Protein AF-X1D9V4-F1 (afdb_monomer_lite)

Organism: NCBI:txid412755

pLDDT: mean 88.56, std 12.22, range [59.41, 98.12]

Foldseek 3Di:
DVVVVVVVVVVVVVPPDPPPDPDPQDPVNVVVVVVCVVQPQKDKDWDKDWDDDPVDIDIWIWIKMHGPPAWIKIATCDDPCQHGWMWIGGRQWTWIQGVVVRDIDTDHD

Radius of gyration: 27.97 Å; chains: 1; bounding box: 89×31×46 Å

Structure (mmCIF, N/CA/C/O backbone):
data_AF-X1D9V4-F1
#
_entry.id   AF-X1D9V4-F1
#
loop_
_atom_site.group_PDB
_atom_site.id
_atom_site.type_symbol
_atom_site.label_atom_id
_atom_site.label_alt_id
_atom_site.label_comp_id
_atom_site.label_asym_id
_atom_site.label_entity_id
_atom_site.label_seq_id
_atom_site.pdbx_PDB_ins_code
_atom_site.Cartn_x
_atom_site.Cartn_y
_atom_site.Cartn_z
_atom_site.occupancy
_atom_site.B_iso_or_equiv
_atom_site.auth_seq_id
_atom_site.auth_comp_id
_atom_site.auth_asym_id
_atom_site.auth_atom_id
_atom_site.pdbx_PDB_model_num
ATOM 1 N N . MET A 1 1 ? 69.438 -3.707 -28.138 1.00 59.84 1 MET A N 1
ATOM 2 C CA . MET A 1 1 ? 68.357 -2.782 -28.566 1.00 59.84 1 MET A CA 1
ATOM 3 C C . MET A 1 1 ? 67.075 -3.517 -28.961 1.00 59.84 1 MET A C 1
ATOM 5 O O . MET A 1 1 ? 66.032 -3.186 -28.419 1.00 59.84 1 MET A O 1
ATOM 9 N N . LYS A 1 2 ? 67.133 -4.558 -29.809 1.00 63.16 2 LYS A N 1
ATOM 10 C CA . LYS A 1 2 ? 65.961 -5.354 -30.239 1.00 63.16 2 LYS A CA 1
ATOM 11 C C . LYS A 1 2 ? 65.164 -5.992 -29.079 1.00 63.16 2 LYS A C 1
ATOM 13 O O . LYS A 1 2 ? 63.944 -5.931 -29.083 1.00 63.16 2 LYS A O 1
ATOM 18 N N . ASN A 1 3 ? 65.841 -6.496 -28.041 1.00 66.12 3 ASN A N 1
ATOM 19 C CA . ASN A 1 3 ? 65.186 -7.115 -26.874 1.00 66.12 3 ASN A CA 1
ATOM 20 C C . ASN A 1 3 ? 64.496 -6.096 -25.946 1.00 66.12 3 ASN A C 1
ATOM 22 O O . ASN A 1 3 ? 63.473 -6.415 -25.356 1.00 66.12 3 ASN A O 1
ATOM 26 N N . ILE A 1 4 ? 65.016 -4.864 -25.859 1.00 73.94 4 ILE A N 1
ATOM 27 C CA . ILE A 1 4 ? 64.367 -3.760 -25.126 1.00 73.94 4 ILE A CA 1
ATOM 28 C C . ILE A 1 4 ? 63.089 -3.338 -25.855 1.00 73.94 4 ILE A C 1
ATOM 30 O O . ILE A 1 4 ? 62.073 -3.117 -25.212 1.00 73.94 4 ILE A O 1
ATOM 34 N N . LEU A 1 5 ? 63.128 -3.315 -27.192 1.00 72.19 5 LEU A N 1
ATOM 35 C CA . LEU A 1 5 ? 61.982 -2.998 -28.048 1.00 72.19 5 LEU A CA 1
ATOM 36 C C . LEU A 1 5 ? 60.863 -4.052 -27.957 1.00 72.19 5 LEU A C 1
ATOM 38 O O . LEU A 1 5 ? 59.688 -3.712 -27.992 1.00 72.19 5 LEU A O 1
ATOM 42 N N . ILE A 1 6 ? 61.224 -5.331 -27.805 1.00 75.06 6 ILE A N 1
ATOM 43 C CA . ILE A 1 6 ? 60.261 -6.421 -27.574 1.00 75.06 6 ILE A CA 1
ATOM 44 C C . ILE A 1 6 ? 59.651 -6.315 -26.171 1.00 75.06 6 ILE A C 1
ATOM 46 O O . ILE A 1 6 ? 58.447 -6.500 -26.016 1.00 75.06 6 ILE A O 1
ATOM 50 N N . LEU A 1 7 ? 60.455 -5.975 -25.159 1.00 71.94 7 LEU A N 1
ATOM 51 C CA . LEU A 1 7 ? 59.975 -5.811 -23.787 1.00 71.94 7 LEU A CA 1
ATOM 52 C C . LEU A 1 7 ? 59.022 -4.610 -23.659 1.00 71.94 7 LEU A C 1
ATOM 54 O O . LEU A 1 7 ? 57.985 -4.722 -23.011 1.00 71.94 7 LEU A O 1
ATOM 58 N N .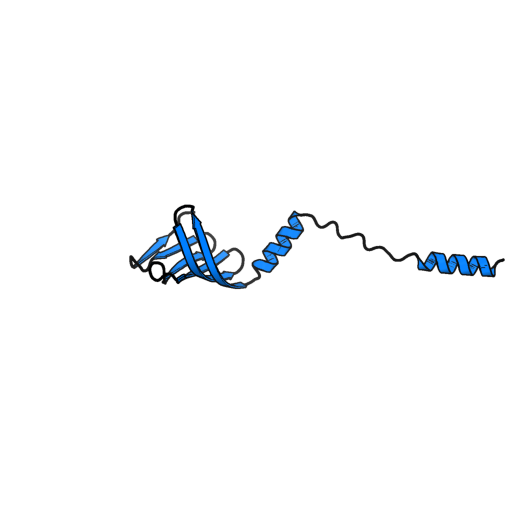 THR A 1 8 ? 59.314 -3.488 -24.324 1.00 70.50 8 THR A N 1
ATOM 59 C CA . THR A 1 8 ? 58.413 -2.324 -24.348 1.00 70.50 8 THR A CA 1
ATOM 60 C C . THR A 1 8 ? 57.123 -2.596 -25.123 1.00 70.50 8 THR A C 1
ATOM 62 O O . THR A 1 8 ? 56.065 -2.119 -24.707 1.00 70.50 8 THR A O 1
ATOM 65 N N . LEU A 1 9 ? 57.167 -3.406 -26.189 1.00 69.81 9 LEU A N 1
ATOM 66 C CA . LEU A 1 9 ? 55.975 -3.838 -26.933 1.00 69.81 9 LEU A CA 1
ATOM 67 C C . LEU A 1 9 ? 55.086 -4.789 -26.107 1.00 69.81 9 LEU A C 1
ATOM 69 O O . LEU A 1 9 ? 53.861 -4.682 -26.135 1.00 69.81 9 LEU A O 1
ATOM 73 N N . LEU A 1 10 ? 55.691 -5.683 -25.316 1.00 67.44 10 LEU A N 1
ATOM 74 C CA . LEU A 1 10 ? 54.951 -6.578 -24.419 1.00 67.44 10 LEU A CA 1
ATOM 75 C C . LEU A 1 10 ? 54.277 -5.811 -23.272 1.00 67.44 10 LEU A C 1
ATOM 77 O O . LEU A 1 10 ? 53.133 -6.095 -22.921 1.00 67.44 10 LEU A O 1
ATOM 81 N N . ILE A 1 11 ? 54.969 -4.814 -22.712 1.00 67.88 11 ILE A N 1
ATOM 82 C CA . ILE A 1 11 ? 54.433 -3.973 -21.633 1.00 67.88 11 ILE A CA 1
ATOM 83 C C . ILE A 1 11 ? 53.269 -3.115 -22.147 1.00 67.88 11 ILE A C 1
ATOM 85 O O . ILE A 1 11 ? 52.238 -3.041 -21.486 1.00 67.88 11 ILE A O 1
ATOM 89 N N . THR A 1 12 ? 53.374 -2.530 -23.345 1.00 64.06 12 THR A N 1
ATOM 90 C CA . THR A 1 12 ? 52.281 -1.738 -23.949 1.00 64.06 12 THR A CA 1
ATOM 91 C C . THR A 1 12 ? 51.064 -2.586 -24.329 1.00 64.06 12 THR A C 1
ATOM 93 O O . THR A 1 12 ? 49.935 -2.141 -24.124 1.00 64.06 12 THR A O 1
ATOM 96 N N . SER A 1 13 ? 51.253 -3.835 -24.771 1.00 64.00 13 SER A N 1
ATOM 97 C CA . SER A 1 13 ? 50.140 -4.771 -24.998 1.00 64.00 13 SER A CA 1
ATOM 98 C C . SER A 1 13 ? 49.393 -5.143 -23.708 1.00 64.00 13 SER A C 1
ATOM 100 O O . SER A 1 13 ? 48.202 -5.444 -23.763 1.00 64.00 13 SER A O 1
ATOM 102 N N . CYS A 1 14 ? 50.055 -5.096 -22.547 1.00 63.06 14 CYS A N 1
ATOM 103 C CA . CYS A 1 14 ? 49.453 -5.422 -21.250 1.00 63.06 14 CYS A CA 1
ATOM 104 C C . CYS A 1 14 ? 48.545 -4.297 -20.704 1.00 63.06 14 CYS A C 1
ATOM 106 O O . CYS A 1 14 ? 47.677 -4.547 -19.872 1.00 63.06 14 CYS A O 1
ATOM 108 N N . TYR A 1 15 ? 48.676 -3.066 -21.217 1.00 60.28 15 TYR A N 1
ATOM 109 C CA . TYR A 1 15 ? 47.807 -1.934 -20.857 1.00 60.28 15 TYR A CA 1
ATOM 110 C C . TYR A 1 15 ? 46.477 -1.890 -21.628 1.00 60.28 15 TYR A C 1
ATOM 112 O O . TYR A 1 15 ? 45.651 -1.015 -21.374 1.00 60.28 15 TYR A O 1
ATOM 120 N N . SER A 1 16 ? 46.222 -2.840 -22.533 1.00 59.41 16 SER A N 1
ATOM 121 C CA . SER A 1 16 ? 44.959 -2.932 -23.279 1.00 59.41 16 SER A CA 1
ATOM 122 C C . SER A 1 16 ? 43.893 -3.699 -22.490 1.00 59.41 16 SER A C 1
ATOM 124 O O . SER A 1 16 ? 43.337 -4.684 -22.971 1.00 59.41 16 SER A O 1
ATOM 126 N N . ILE A 1 17 ? 43.607 -3.272 -21.259 1.00 70.75 17 ILE A N 1
ATOM 127 C CA . ILE A 1 17 ? 42.397 -3.725 -20.568 1.00 70.75 17 ILE A CA 1
ATOM 128 C C . ILE A 1 17 ? 41.239 -2.980 -21.238 1.00 70.75 17 ILE A C 1
ATOM 130 O O . ILE A 1 17 ? 41.217 -1.750 -21.155 1.00 70.75 17 ILE A O 1
ATOM 134 N N . PRO A 1 18 ? 40.284 -3.655 -21.909 1.00 67.50 18 PRO A N 1
ATOM 135 C CA . PRO A 1 18 ? 39.066 -2.991 -22.342 1.00 67.50 18 PRO A CA 1
ATOM 136 C C . PRO A 1 18 ? 38.371 -2.433 -21.102 1.00 67.50 18 PRO A C 1
ATOM 138 O O . PRO A 1 18 ? 37.772 -3.168 -20.313 1.00 67.50 18 PRO A O 1
ATOM 141 N N . THR A 1 19 ? 38.479 -1.121 -20.913 1.00 65.38 19 THR A N 1
ATOM 142 C CA . THR A 1 19 ? 37.677 -0.398 -19.942 1.00 65.38 19 THR A CA 1
ATOM 143 C C . THR A 1 19 ? 36.231 -0.604 -20.368 1.00 65.38 19 THR A C 1
ATOM 145 O O . THR A 1 19 ? 35.785 -0.135 -21.415 1.00 65.38 19 THR A O 1
ATOM 148 N N . LYS A 1 20 ? 35.486 -1.393 -19.591 1.00 65.50 20 LYS A N 1
ATOM 149 C CA . LYS A 1 20 ? 34.030 -1.410 -19.688 1.00 65.50 20 LYS A CA 1
ATOM 150 C C . LYS A 1 20 ? 33.590 -0.008 -19.279 1.00 65.50 20 LYS A C 1
ATOM 152 O O . LYS A 1 20 ? 33.488 0.279 -18.090 1.00 65.50 20 LYS A O 1
ATOM 157 N N . ALA A 1 21 ? 33.433 0.886 -20.256 1.00 62.16 21 ALA A N 1
ATOM 158 C CA . ALA A 1 21 ? 32.747 2.148 -20.046 1.00 62.16 21 ALA A CA 1
ATOM 159 C C . ALA A 1 21 ? 31.421 1.824 -19.350 1.00 62.16 21 ALA A C 1
ATOM 161 O O . ALA A 1 21 ? 30.762 0.851 -19.733 1.00 62.16 21 ALA A O 1
ATOM 162 N N . GLN A 1 22 ? 31.090 2.573 -18.293 1.00 65.69 22 GLN A N 1
ATOM 163 C CA . GLN A 1 22 ? 29.818 2.439 -17.590 1.00 65.69 22 GLN A CA 1
ATOM 164 C C . GLN A 1 22 ? 28.708 2.318 -18.640 1.00 65.69 22 GLN A C 1
ATOM 166 O O . GLN A 1 22 ? 28.639 3.152 -19.544 1.00 65.69 22 GLN A O 1
ATOM 171 N N . GLU A 1 23 ? 27.877 1.273 -18.558 1.00 69.62 23 GLU A N 1
ATOM 172 C CA . GLU A 1 23 ? 26.645 1.245 -19.344 1.00 69.62 23 GLU A CA 1
ATOM 173 C C . GLU A 1 23 ? 25.945 2.588 -19.111 1.00 69.62 23 GLU A C 1
ATOM 175 O O . GLU A 1 23 ? 25.730 2.973 -17.958 1.00 69.62 23 GLU A O 1
ATOM 180 N N . ASN A 1 24 ? 25.664 3.325 -20.191 1.00 77.00 24 ASN A N 1
ATOM 181 C CA . ASN A 1 24 ? 24.922 4.582 -20.142 1.00 77.00 24 ASN A CA 1
ATOM 182 C C . ASN A 1 24 ? 23.469 4.266 -19.774 1.00 77.00 24 ASN A C 1
ATOM 184 O O . ASN A 1 24 ? 22.582 4.302 -20.621 1.00 77.00 24 ASN A O 1
ATOM 188 N N . ILE A 1 25 ? 23.247 3.891 -18.517 1.00 87.81 25 ILE A N 1
ATOM 189 C CA . ILE A 1 25 ? 21.923 3.661 -17.978 1.00 87.81 25 ILE A CA 1
ATOM 190 C C . ILE A 1 25 ? 21.263 5.020 -17.775 1.00 87.81 25 ILE A C 1
ATOM 192 O O . ILE A 1 25 ? 21.771 5.908 -17.086 1.00 87.81 25 ILE A O 1
ATOM 196 N N . THR A 1 26 ? 20.124 5.197 -18.416 1.00 93.31 26 THR A N 1
ATOM 197 C CA . THR A 1 26 ? 19.313 6.399 -18.277 1.00 93.31 26 THR A CA 1
ATOM 198 C C . THR A 1 26 ? 18.651 6.431 -16.900 1.00 93.31 26 THR A C 1
ATOM 200 O O . THR A 1 26 ? 18.385 5.397 -16.282 1.00 93.31 26 THR A O 1
ATOM 203 N N . ALA A 1 27 ? 18.310 7.626 -16.415 1.00 93.50 27 ALA A N 1
ATOM 204 C CA . ALA A 1 27 ? 17.545 7.763 -15.174 1.00 93.50 27 ALA A CA 1
ATOM 205 C C . ALA A 1 27 ? 16.216 6.980 -15.224 1.00 93.50 27 ALA A C 1
ATOM 207 O O . ALA A 1 27 ? 15.816 6.382 -14.227 1.00 93.50 27 ALA A O 1
ATOM 208 N N . ALA A 1 28 ? 15.567 6.926 -16.393 1.00 94.94 28 ALA A N 1
ATOM 209 C CA . ALA A 1 28 ? 14.336 6.166 -16.602 1.00 94.94 28 ALA A CA 1
ATOM 210 C C . ALA A 1 28 ? 14.540 4.660 -16.373 1.00 94.94 28 ALA A C 1
ATOM 212 O O . ALA A 1 28 ? 13.758 4.039 -15.656 1.00 94.94 28 ALA A O 1
ATOM 213 N N . GLU A 1 29 ? 15.620 4.084 -16.902 1.00 94.44 29 GLU A N 1
ATOM 214 C CA . GLU A 1 29 ? 15.943 2.666 -16.709 1.00 94.44 29 GLU A CA 1
ATOM 215 C C . GLU A 1 29 ? 16.293 2.341 -15.254 1.00 94.44 29 GLU A C 1
ATOM 217 O O . GLU A 1 29 ? 15.957 1.260 -14.769 1.00 94.44 29 GLU A O 1
ATOM 222 N N . ILE A 1 30 ? 16.938 3.263 -14.530 1.00 94.19 30 ILE A N 1
ATOM 223 C CA . ILE A 1 30 ? 17.198 3.090 -13.093 1.00 94.19 30 ILE A CA 1
ATOM 224 C C . ILE A 1 30 ? 15.873 2.992 -12.333 1.00 94.19 30 ILE A C 1
ATOM 226 O O . ILE A 1 30 ? 15.683 2.059 -11.549 1.00 94.19 30 ILE A O 1
ATOM 230 N N . ILE A 1 31 ? 14.952 3.929 -12.577 1.00 95.19 31 ILE A N 1
ATOM 231 C CA . ILE A 1 31 ? 13.639 3.948 -11.922 1.00 95.19 31 ILE A CA 1
ATOM 232 C C . ILE A 1 31 ? 12.833 2.706 -12.292 1.00 95.19 31 ILE A C 1
ATOM 234 O O .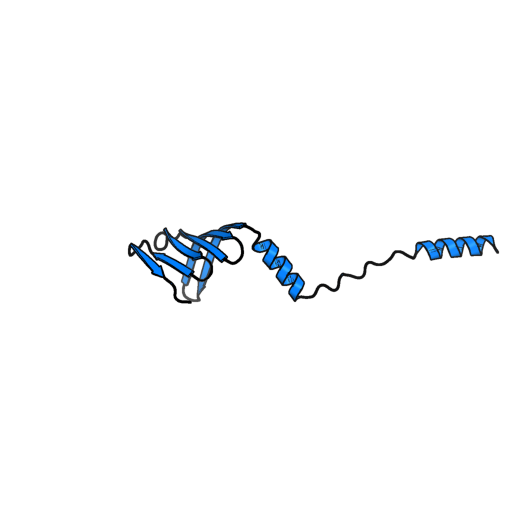 ILE A 1 31 ? 12.270 2.073 -11.402 1.00 95.19 31 ILE A O 1
ATOM 238 N N . GLN A 1 32 ? 12.837 2.306 -13.564 1.00 93.88 32 GLN A N 1
ATOM 239 C CA . GLN A 1 32 ? 12.156 1.096 -14.012 1.00 93.88 32 GLN A CA 1
ATOM 240 C C . GLN A 1 32 ? 12.691 -0.146 -13.287 1.00 93.88 32 GLN A C 1
ATOM 242 O O . GLN A 1 32 ? 11.915 -0.900 -12.703 1.00 93.88 32 GLN A O 1
ATOM 247 N N . LYS A 1 33 ? 14.015 -0.340 -13.247 1.00 93.06 33 LYS A N 1
ATOM 248 C CA . LYS A 1 33 ? 14.627 -1.487 -12.554 1.00 93.06 33 LYS A CA 1
ATOM 249 C C . LYS A 1 33 ? 14.337 -1.472 -11.050 1.00 93.06 33 LYS A C 1
ATOM 251 O O . LYS A 1 33 ? 14.172 -2.534 -10.448 1.00 93.06 33 LYS A O 1
ATOM 256 N N . ALA A 1 34 ? 14.304 -0.296 -10.424 1.00 93.12 34 ALA A N 1
ATOM 257 C CA . ALA A 1 34 ? 13.966 -0.160 -9.009 1.00 93.12 34 ALA A CA 1
ATOM 258 C C . ALA A 1 34 ? 12.494 -0.517 -8.742 1.00 93.12 34 ALA A C 1
ATOM 260 O O . ALA A 1 34 ? 12.210 -1.312 -7.846 1.00 93.12 34 ALA A O 1
ATOM 261 N N . ASP A 1 35 ? 11.576 0.010 -9.550 1.00 91.31 35 ASP A N 1
ATOM 262 C CA . ASP A 1 35 ? 10.139 -0.264 -9.472 1.00 91.31 35 ASP A CA 1
ATOM 263 C C . ASP A 1 35 ? 9.827 -1.753 -9.690 1.00 91.31 35 ASP A C 1
ATOM 265 O O . ASP A 1 35 ? 9.103 -2.363 -8.900 1.00 91.31 35 ASP A O 1
ATOM 269 N N . GLU A 1 36 ? 10.448 -2.382 -10.690 1.00 91.56 36 GLU A N 1
ATOM 270 C CA . GLU A 1 36 ? 10.318 -3.820 -10.953 1.00 91.56 36 GLU A CA 1
ATOM 271 C C . GLU A 1 36 ? 10.783 -4.673 -9.765 1.00 91.56 36 GLU A C 1
ATOM 273 O O . GLU A 1 36 ? 10.124 -5.657 -9.412 1.00 91.56 36 GLU A O 1
ATOM 278 N N . LYS A 1 37 ? 11.882 -4.285 -9.103 1.00 91.19 37 LYS A N 1
ATOM 279 C CA . LYS A 1 37 ? 12.391 -4.979 -7.909 1.00 91.19 37 LYS A CA 1
ATOM 280 C C . LYS A 1 37 ? 11.470 -4.825 -6.704 1.00 91.19 37 LYS A C 1
ATOM 282 O O . LYS A 1 37 ? 11.243 -5.807 -6.003 1.00 91.19 37 LYS A O 1
ATOM 287 N N . VAL A 1 38 ? 10.950 -3.622 -6.459 1.00 87.31 38 VAL A N 1
ATOM 288 C CA . VAL A 1 38 ? 10.024 -3.361 -5.344 1.00 87.31 38 VAL A CA 1
ATOM 289 C C . VAL A 1 38 ? 8.706 -4.101 -5.559 1.00 87.31 38 VAL A C 1
ATOM 291 O O . VAL A 1 38 ? 8.176 -4.717 -4.634 1.00 87.31 38 VAL A O 1
ATOM 294 N N . ARG A 1 39 ? 8.173 -4.070 -6.784 1.00 87.25 39 ARG A N 1
ATOM 295 C CA . ARG A 1 39 ? 6.902 -4.716 -7.113 1.00 87.25 39 ARG A CA 1
ATOM 296 C C . ARG A 1 39 ? 7.016 -6.239 -7.093 1.00 87.25 39 ARG A C 1
ATOM 298 O O . ARG A 1 39 ? 6.129 -6.899 -6.548 1.00 87.25 39 ARG A O 1
ATOM 305 N N . GLY A 1 40 ? 8.074 -6.787 -7.693 1.00 89.25 40 GLY A N 1
ATOM 306 C CA . GLY A 1 40 ? 8.205 -8.216 -7.966 1.00 89.25 40 GLY A CA 1
ATOM 307 C C . GLY A 1 40 ? 7.064 -8.767 -8.839 1.00 89.25 40 GLY A C 1
ATOM 308 O O . GLY A 1 40 ? 6.196 -8.039 -9.320 1.00 89.25 40 GLY A O 1
ATOM 309 N N . LYS A 1 41 ? 7.031 -10.092 -9.040 1.00 90.56 41 LYS A N 1
ATOM 310 C CA . LYS A 1 41 ? 5.872 -10.768 -9.669 1.00 90.56 41 LYS A CA 1
ATOM 311 C C . LYS A 1 41 ? 4.672 -10.799 -8.720 1.00 90.56 41 LYS A C 1
ATOM 313 O O . LYS A 1 41 ? 3.536 -10.557 -9.122 1.00 90.56 41 LYS A O 1
ATOM 318 N N . THR A 1 42 ? 4.957 -11.078 -7.454 1.00 93.94 42 THR A N 1
ATOM 319 C CA . THR A 1 42 ? 4.030 -11.029 -6.327 1.00 93.94 42 THR A CA 1
ATOM 320 C C . THR A 1 42 ? 4.762 -10.442 -5.133 1.00 93.94 42 THR A C 1
ATOM 322 O O . THR A 1 42 ? 5.937 -10.755 -4.937 1.00 93.94 42 THR A O 1
ATOM 325 N N . ASN A 1 43 ? 4.077 -9.660 -4.310 1.00 93.12 43 ASN A N 1
ATOM 326 C CA . ASN A 1 43 ? 4.632 -9.142 -3.068 1.00 93.12 43 ASN A CA 1
ATOM 327 C C . ASN A 1 43 ? 3.650 -9.314 -1.910 1.00 93.12 43 ASN A C 1
ATOM 329 O O . ASN A 1 43 ? 2.438 -9.445 -2.091 1.00 93.12 43 ASN A O 1
ATOM 333 N N . THR A 1 44 ? 4.205 -9.369 -0.706 1.00 95.69 44 THR A N 1
ATOM 334 C CA . THR A 1 44 ? 3.466 -9.282 0.550 1.00 95.69 44 THR A CA 1
ATOM 335 C C . THR A 1 44 ? 4.259 -8.387 1.481 1.00 95.69 44 THR A C 1
ATOM 337 O O . THR A 1 44 ? 5.464 -8.582 1.633 1.00 95.69 44 THR A O 1
ATOM 340 N N . SER A 1 45 ? 3.598 -7.423 2.105 1.00 94.75 45 SER A N 1
ATOM 341 C CA . SER A 1 45 ? 4.232 -6.503 3.043 1.00 94.75 45 SER A CA 1
ATOM 342 C C . SER A 1 45 ? 3.368 -6.301 4.280 1.00 94.75 45 SER A C 1
ATOM 344 O O . SER A 1 45 ? 2.143 -6.421 4.243 1.00 94.75 45 SER A O 1
ATOM 346 N N . VAL A 1 46 ? 4.028 -6.013 5.397 1.00 97.12 46 VAL A N 1
ATOM 347 C CA . VAL A 1 46 ? 3.403 -5.498 6.615 1.00 97.12 46 VAL A CA 1
ATOM 348 C C . VAL A 1 46 ? 4.045 -4.147 6.863 1.00 97.12 46 VAL A C 1
ATOM 350 O O . VAL A 1 46 ? 5.269 -4.053 6.906 1.00 97.12 46 VAL A O 1
ATOM 353 N N . MET A 1 47 ? 3.228 -3.104 6.936 1.00 95.56 47 MET A N 1
ATOM 354 C CA . MET A 1 47 ? 3.698 -1.724 6.960 1.00 95.56 47 MET A CA 1
ATOM 355 C C . MET A 1 47 ? 2.952 -0.932 8.022 1.00 95.56 47 MET A C 1
ATOM 357 O O . MET A 1 47 ? 1.766 -1.157 8.272 1.00 95.56 47 MET A O 1
ATOM 361 N N . GLU A 1 48 ? 3.653 0.027 8.608 1.00 97.12 48 GLU A N 1
ATOM 362 C CA . GLU A 1 48 ? 3.078 1.061 9.451 1.00 97.12 48 GLU A CA 1
ATOM 363 C C . GLU A 1 48 ? 3.176 2.394 8.710 1.00 97.12 48 GLU A C 1
ATOM 365 O O . GLU A 1 48 ? 4.243 2.782 8.238 1.00 97.12 48 GLU A O 1
ATOM 370 N N . MET A 1 49 ? 2.039 3.065 8.557 1.00 96.38 49 MET A N 1
ATOM 371 C CA . MET A 1 49 ? 1.939 4.375 7.936 1.00 96.38 49 MET A CA 1
ATOM 372 C C . MET A 1 49 ? 1.644 5.406 9.009 1.00 96.38 49 MET A C 1
ATOM 374 O O . MET A 1 49 ? 0.557 5.430 9.588 1.00 96.38 49 MET A O 1
ATOM 378 N N . GLU A 1 50 ? 2.596 6.301 9.216 1.00 97.06 50 GLU A N 1
ATOM 379 C CA . GLU A 1 50 ? 2.426 7.446 10.089 1.00 97.06 50 GLU A CA 1
ATOM 380 C C . GLU A 1 50 ? 1.986 8.669 9.279 1.00 97.06 50 GLU A C 1
ATOM 382 O O . GLU A 1 50 ? 2.614 9.042 8.289 1.00 97.06 50 GLU A O 1
ATOM 387 N N . ILE A 1 51 ? 0.894 9.305 9.698 1.00 95.50 51 ILE A N 1
ATOM 388 C CA . ILE A 1 51 ? 0.399 10.544 9.099 1.00 95.50 51 ILE A CA 1
ATOM 389 C C . ILE A 1 51 ? 0.549 11.650 10.134 1.00 95.50 51 ILE A C 1
ATOM 391 O O . ILE A 1 51 ? -0.134 11.650 11.163 1.00 95.50 51 ILE A O 1
ATOM 395 N N . ILE A 1 52 ? 1.438 12.590 9.825 1.00 97.12 52 ILE A N 1
ATOM 396 C CA . ILE A 1 52 ? 1.794 13.725 10.673 1.00 97.12 52 ILE A CA 1
ATOM 397 C C . ILE A 1 52 ? 1.174 14.986 10.071 1.00 97.12 52 ILE A C 1
ATOM 399 O O . ILE A 1 52 ? 1.456 15.348 8.928 1.00 97.12 52 ILE A O 1
ATOM 403 N N . ARG A 1 53 ? 0.317 15.661 10.835 1.00 96.69 53 ARG A N 1
ATOM 404 C CA . ARG A 1 53 ? -0.190 17.008 10.541 1.00 96.69 53 ARG A CA 1
ATOM 405 C C . ARG A 1 53 ? 0.194 17.954 11.682 1.00 96.69 53 ARG A C 1
ATOM 407 O O . ARG A 1 53 ? 0.469 17.472 12.777 1.00 96.69 53 ARG A O 1
ATOM 414 N N . PRO A 1 54 ? 0.163 19.286 11.481 1.00 98.12 54 PRO A N 1
ATOM 415 C CA . PRO A 1 54 ? 0.557 20.235 12.527 1.00 98.12 54 PRO A CA 1
ATOM 416 C C . PRO A 1 54 ? -0.180 20.055 13.862 1.00 98.12 54 PRO A C 1
ATOM 418 O O . PRO A 1 54 ? 0.385 20.324 14.913 1.00 98.12 54 PRO A O 1
ATOM 421 N N . THR A 1 55 ? -1.433 19.594 13.829 1.00 97.31 55 THR A N 1
ATOM 422 C CA . THR A 1 55 ? -2.296 19.475 15.013 1.00 97.31 55 THR A CA 1
ATOM 423 C C . THR A 1 55 ? -2.484 18.046 15.519 1.00 97.31 55 THR A C 1
ATOM 425 O O . THR A 1 55 ? -2.992 17.864 16.622 1.00 97.31 55 THR A O 1
ATOM 428 N N . TRP A 1 56 ? -2.122 17.020 14.741 1.00 96.62 56 TRP A N 1
ATOM 429 C CA . TRP A 1 56 ? -2.339 15.625 15.125 1.00 96.62 56 TRP A CA 1
ATOM 430 C C . TRP A 1 56 ? -1.390 14.662 14.416 1.00 96.62 56 TRP A C 1
ATOM 432 O O . TRP A 1 56 ? -0.932 14.901 13.299 1.00 96.62 56 TRP A O 1
ATOM 442 N N . LYS A 1 57 ? -1.171 13.510 15.050 1.00 96.25 57 LYS A N 1
ATOM 443 C CA . LYS A 1 57 ? -0.446 12.365 14.497 1.00 96.25 57 LYS A CA 1
ATOM 444 C C . LYS A 1 57 ? -1.325 11.125 14.614 1.00 96.25 57 LYS A C 1
ATOM 446 O O . LYS A 1 57 ? -1.932 10.896 15.658 1.00 96.25 57 LYS A O 1
ATOM 451 N N . ARG A 1 58 ? -1.408 10.329 13.548 1.00 95.44 58 ARG A N 1
ATOM 452 C CA . ARG A 1 58 ? -2.059 9.009 13.587 1.00 95.44 58 ARG A CA 1
ATOM 453 C C . ARG A 1 58 ? -1.168 7.973 12.917 1.00 95.44 58 ARG A C 1
ATOM 455 O O . ARG A 1 58 ? -0.504 8.293 11.936 1.00 95.44 58 ARG A O 1
ATOM 462 N N . SER A 1 59 ? -1.199 6.748 13.425 1.00 96.75 59 SER A N 1
ATOM 463 C CA . SER A 1 59 ? -0.544 5.597 12.808 1.00 96.75 59 SER A CA 1
ATOM 464 C C . SER A 1 59 ? -1.591 4.592 12.338 1.00 96.75 59 SER A C 1
ATOM 466 O O . SER A 1 59 ? -2.615 4.401 13.001 1.00 96.75 59 SER A O 1
ATOM 468 N N . VAL A 1 60 ? -1.352 3.990 11.178 1.00 97.25 60 VAL A N 1
ATOM 469 C CA . VAL A 1 60 ? -2.182 2.942 10.584 1.00 97.25 60 VAL A CA 1
ATOM 470 C C . VAL A 1 60 ? -1.278 1.775 10.221 1.00 97.25 60 VAL A C 1
ATOM 472 O O . VAL A 1 60 ? -0.352 1.928 9.429 1.00 97.25 60 VAL A O 1
ATOM 475 N N . THR A 1 61 ? -1.561 0.595 10.758 1.00 98.00 61 THR A N 1
ATOM 476 C CA . THR A 1 61 ? -0.843 -0.630 10.395 1.00 98.00 61 THR A CA 1
ATOM 477 C C . THR A 1 61 ? -1.663 -1.405 9.378 1.00 98.00 61 THR A C 1
ATOM 479 O O . THR A 1 61 ? -2.887 -1.520 9.498 1.00 98.00 61 THR A O 1
ATOM 482 N N . MET A 1 62 ? -0.998 -1.941 8.361 1.00 97.81 62 MET A N 1
ATOM 483 C CA . MET A 1 62 ? -1.648 -2.664 7.278 1.00 97.81 62 MET A CA 1
ATOM 484 C C . MET A 1 62 ? -0.815 -3.840 6.788 1.00 97.81 62 MET A C 1
ATOM 486 O O . MET A 1 62 ? 0.414 -3.842 6.872 1.00 97.81 62 MET A O 1
ATOM 490 N N . LYS A 1 63 ? -1.509 -4.835 6.242 1.00 98.12 63 LYS A N 1
ATOM 491 C CA . LYS A 1 63 ? -0.915 -5.912 5.458 1.00 98.12 63 LYS A CA 1
ATOM 492 C C . LYS A 1 63 ? -1.344 -5.751 4.010 1.00 98.12 63 LYS A C 1
ATOM 494 O O . LYS A 1 63 ? -2.537 -5.604 3.744 1.00 98.12 63 LYS A O 1
ATOM 499 N N . SER A 1 64 ? -0.392 -5.796 3.093 1.00 96.88 64 SER A N 1
ATOM 500 C CA . SER A 1 64 ? -0.656 -5.638 1.669 1.00 96.88 64 SER A CA 1
ATOM 501 C C . SER A 1 64 ? -0.151 -6.830 0.877 1.00 96.88 64 SER A C 1
ATOM 503 O O . SER A 1 64 ? 0.828 -7.477 1.246 1.00 96.88 64 SER A O 1
ATOM 505 N N . TRP A 1 65 ? -0.838 -7.101 -0.224 1.00 97.12 65 TRP A N 1
ATOM 506 C CA . TRP A 1 65 ? -0.467 -8.076 -1.234 1.00 97.12 65 TRP A CA 1
ATOM 507 C C . TRP A 1 65 ? -0.574 -7.425 -2.601 1.00 97.12 65 TRP A C 1
ATOM 509 O O . TRP A 1 65 ? -1.517 -6.680 -2.871 1.00 97.12 65 TRP A O 1
ATOM 519 N N . GLY A 1 66 ? 0.365 -7.744 -3.475 1.00 95.69 66 GLY A N 1
ATOM 520 C CA . GLY A 1 66 ? 0.384 -7.269 -4.850 1.00 95.69 66 GLY A CA 1
ATOM 521 C C . GLY A 1 66 ? 0.718 -8.401 -5.803 1.00 95.69 66 GLY A C 1
ATOM 522 O O . GLY A 1 66 ? 1.477 -9.309 -5.460 1.00 95.69 66 GLY A O 1
ATOM 523 N N . ARG A 1 67 ? 0.164 -8.346 -7.011 1.00 95.19 67 ARG A N 1
ATOM 524 C CA . ARG A 1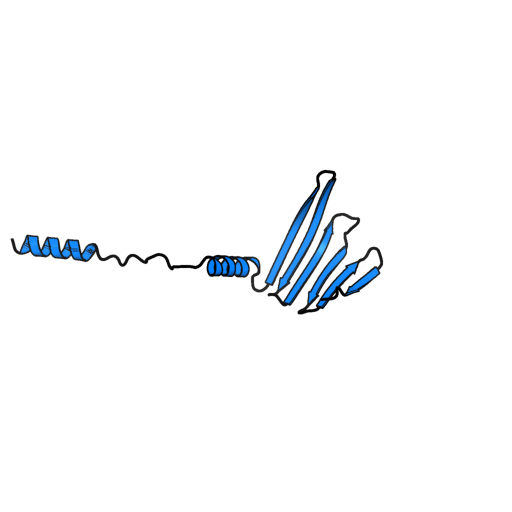 67 ? 0.564 -9.196 -8.135 1.00 95.19 67 ARG A CA 1
ATOM 525 C C . ARG A 1 67 ? 0.541 -8.370 -9.413 1.00 95.19 67 ARG A C 1
ATOM 527 O O . ARG A 1 67 ? -0.531 -8.054 -9.932 1.00 95.19 67 ARG A O 1
ATOM 534 N N . GLY A 1 68 ? 1.735 -8.046 -9.908 1.00 91.06 68 GLY A N 1
ATOM 535 C CA . GLY A 1 68 ? 1.912 -7.151 -11.048 1.00 91.06 68 GLY A CA 1
ATOM 536 C C . GLY A 1 68 ? 1.233 -5.795 -10.831 1.00 91.06 68 GLY A C 1
ATOM 537 O O . GLY A 1 68 ? 1.233 -5.260 -9.723 1.00 91.06 68 GLY A O 1
ATOM 538 N N . MET A 1 69 ? 0.660 -5.245 -11.902 1.00 90.31 69 MET A N 1
ATOM 539 C CA . MET A 1 69 ? -0.083 -3.977 -11.875 1.00 90.31 69 MET A CA 1
ATOM 540 C C . MET A 1 69 ? -1.598 -4.156 -11.732 1.00 90.31 69 MET A C 1
ATOM 542 O O . MET A 1 69 ? -2.303 -3.191 -11.423 1.00 90.31 69 MET A O 1
ATOM 546 N N . ASP A 1 70 ? -2.092 -5.373 -11.940 1.00 94.25 70 ASP A N 1
ATOM 547 C CA . ASP A 1 70 ? -3.523 -5.645 -12.047 1.00 94.25 70 ASP A CA 1
ATOM 548 C C . ASP A 1 70 ? -4.165 -5.924 -10.694 1.00 94.25 70 ASP A C 1
ATOM 550 O O . ASP A 1 70 ? -5.319 -5.568 -10.477 1.00 94.25 70 ASP A O 1
ATOM 554 N N . TYR A 1 71 ? -3.440 -6.552 -9.770 1.00 96.06 71 TYR A N 1
ATOM 555 C CA . TYR A 1 71 ? -4.013 -6.984 -8.501 1.00 96.06 71 TYR A CA 1
ATOM 556 C C . TYR A 1 71 ? -3.268 -6.367 -7.330 1.00 96.06 71 TYR A C 1
ATOM 558 O O . TYR A 1 71 ? -2.052 -6.525 -7.196 1.00 96.06 71 TYR A O 1
ATOM 566 N N . SER A 1 72 ? -4.016 -5.731 -6.439 1.00 95.88 72 SER A N 1
ATOM 567 C CA . SER A 1 72 ? -3.520 -5.357 -5.122 1.00 95.88 72 SER A CA 1
ATOM 568 C C . SER A 1 72 ? -4.618 -5.495 -4.080 1.00 95.88 72 SER A C 1
ATOM 570 O O . SER A 1 72 ? -5.802 -5.322 -4.370 1.00 95.88 72 SER A O 1
ATOM 572 N N . MET A 1 73 ? -4.231 -5.832 -2.859 1.00 97.19 73 MET A N 1
ATOM 573 C CA . MET A 1 73 ? -5.126 -5.858 -1.715 1.00 97.19 73 MET A CA 1
ATOM 574 C C . MET A 1 73 ? -4.400 -5.294 -0.504 1.00 97.19 73 MET A C 1
ATOM 576 O O . MET A 1 73 ? -3.282 -5.708 -0.214 1.00 97.19 73 MET A O 1
ATOM 580 N N . THR A 1 74 ? -5.042 -4.391 0.221 1.00 97.56 74 THR A N 1
ATOM 581 C CA . THR A 1 74 ? -4.536 -3.829 1.473 1.00 97.56 74 THR A CA 1
ATOM 582 C C . THR A 1 74 ? -5.575 -4.046 2.554 1.00 97.56 74 THR A C 1
ATOM 584 O O . THR A 1 74 ? -6.721 -3.637 2.400 1.00 97.56 74 THR A O 1
ATOM 587 N N . TYR A 1 75 ? -5.168 -4.680 3.646 1.00 98.06 75 TYR A N 1
ATOM 588 C CA . TYR A 1 75 ? -5.979 -4.949 4.824 1.00 98.06 75 TYR A CA 1
ATOM 589 C C . TYR A 1 75 ? -5.468 -4.129 6.005 1.00 98.06 75 TYR A C 1
ATOM 591 O O . TYR A 1 75 ? -4.311 -4.275 6.407 1.00 98.06 75 TYR A O 1
ATOM 599 N N . ILE A 1 76 ? -6.327 -3.289 6.579 1.00 98.00 76 ILE A N 1
ATOM 600 C CA . ILE A 1 76 ? -5.987 -2.477 7.749 1.00 98.00 76 ILE A CA 1
ATOM 601 C C . ILE A 1 76 ? -6.073 -3.339 9.011 1.00 98.00 76 ILE A C 1
ATOM 603 O O . ILE A 1 76 ? -7.134 -3.866 9.358 1.00 98.00 76 ILE A O 1
ATOM 607 N N . THR A 1 77 ? -4.951 -3.477 9.716 1.00 97.75 77 THR A N 1
ATOM 608 C CA . THR A 1 77 ? -4.840 -4.272 10.947 1.00 97.75 77 THR A CA 1
ATOM 609 C C . THR A 1 77 ? -5.003 -3.420 12.207 1.00 97.75 77 THR A C 1
ATOM 611 O O . THR A 1 77 ? -5.500 -3.928 13.215 1.00 97.75 77 THR A O 1
ATOM 614 N N . ALA A 1 78 ? -4.636 -2.136 12.147 1.00 97.06 78 ALA A N 1
ATOM 615 C CA . ALA A 1 78 ? -4.774 -1.156 13.224 1.00 97.06 78 ALA A CA 1
ATOM 616 C C . ALA A 1 78 ? -4.894 0.270 12.645 1.00 97.06 78 ALA A C 1
ATOM 618 O O . ALA A 1 78 ? -4.387 0.508 11.548 1.00 97.06 78 ALA A O 1
ATOM 619 N N . PRO A 1 79 ? -5.515 1.233 13.354 1.00 95.50 79 PRO A N 1
ATOM 620 C CA . PRO A 1 79 ? -6.062 1.153 14.715 1.00 95.50 79 PRO A CA 1
ATOM 621 C C . PRO A 1 79 ? -7.437 0.470 14.768 1.00 95.50 79 PRO A C 1
ATOM 623 O O . PRO A 1 79 ? -8.058 0.233 13.738 1.00 95.50 79 PRO A O 1
ATOM 626 N N . ALA A 1 80 ? -7.949 0.181 15.971 1.00 94.19 80 ALA A N 1
ATOM 627 C CA . ALA A 1 80 ? -9.226 -0.524 16.166 1.00 94.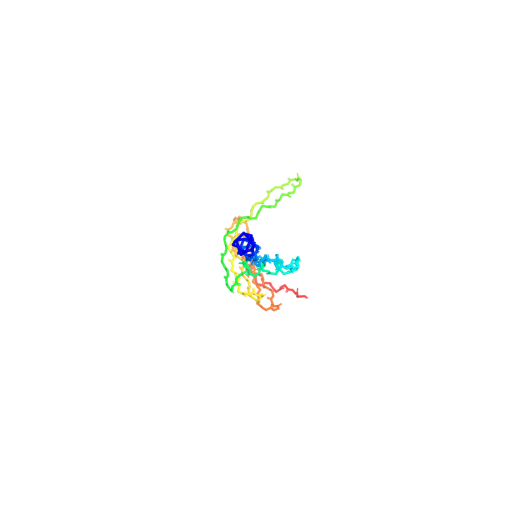19 80 ALA A CA 1
ATOM 628 C C . ALA A 1 80 ? -10.414 0.107 15.415 1.00 94.19 80 ALA A C 1
ATOM 630 O O . ALA A 1 80 ? -11.279 -0.614 14.933 1.00 94.19 80 ALA A O 1
ATOM 631 N N . LYS A 1 81 ? -10.418 1.439 15.270 1.00 92.94 81 LYS A N 1
ATOM 632 C CA . LYS A 1 81 ? -11.441 2.187 14.526 1.00 92.94 81 LYS A CA 1
ATOM 633 C C . LYS A 1 81 ? -11.504 1.812 13.038 1.00 92.94 81 LYS A C 1
ATOM 635 O O . LYS A 1 81 ? -12.593 1.753 12.477 1.00 92.94 81 LYS A O 1
ATOM 640 N N . ASP A 1 82 ? -10.350 1.553 12.425 1.00 94.44 82 ASP A N 1
ATOM 641 C CA . ASP A 1 82 ? -10.227 1.287 10.985 1.00 94.44 82 ASP A CA 1
ATOM 642 C C . ASP A 1 82 ? -9.948 -0.196 10.682 1.00 94.44 82 ASP A C 1
ATOM 644 O O . ASP A 1 82 ? -9.967 -0.622 9.525 1.00 94.44 82 ASP A O 1
ATOM 648 N N . LYS A 1 83 ? -9.699 -0.999 11.722 1.00 96.31 83 LYS A N 1
ATOM 649 C CA . LYS A 1 83 ? -9.384 -2.422 11.622 1.00 96.31 83 LYS A CA 1
ATOM 650 C C . LYS A 1 83 ? -10.459 -3.160 10.830 1.00 96.31 83 LYS A C 1
ATOM 652 O O . LYS A 1 83 ? -11.654 -3.029 11.085 1.00 96.31 83 LYS A O 1
ATOM 657 N N . GLY A 1 84 ? -10.011 -3.987 9.894 1.00 97.06 84 GLY A N 1
ATOM 658 C CA . GLY A 1 84 ? -10.892 -4.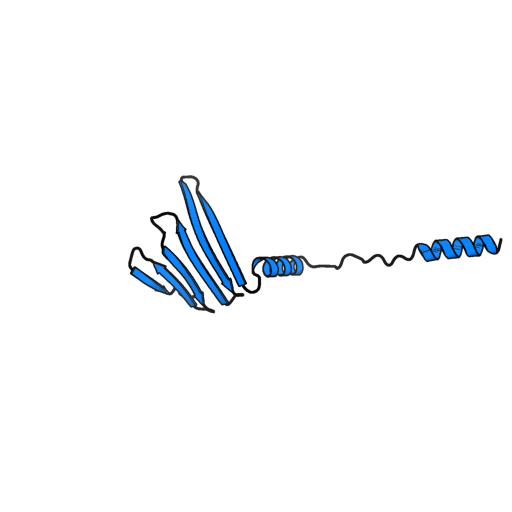780 9.050 1.00 97.06 84 GLY A CA 1
ATOM 659 C C . GLY A 1 84 ? -11.245 -4.121 7.718 1.00 97.06 84 GLY A C 1
ATOM 660 O O . GLY A 1 84 ? -11.822 -4.793 6.865 1.00 97.06 84 GLY A O 1
ATOM 661 N N . GLN A 1 85 ? -10.914 -2.840 7.511 1.00 97.62 85 GLN A N 1
ATOM 662 C CA . GLN A 1 85 ? -11.072 -2.207 6.202 1.00 97.62 85 GLN A CA 1
ATOM 663 C C . GLN A 1 85 ? -10.173 -2.892 5.168 1.00 97.62 85 GLN A C 1
ATOM 665 O O . GLN A 1 85 ? -9.002 -3.177 5.438 1.00 97.62 85 GLN A O 1
ATOM 670 N N . VAL A 1 86 ? -10.722 -3.143 3.978 1.00 97.75 86 VAL A N 1
ATOM 671 C CA . VAL A 1 86 ? -9.981 -3.732 2.853 1.00 97.75 86 VAL A CA 1
ATOM 672 C C . VAL A 1 86 ? -10.081 -2.808 1.655 1.00 97.75 86 VAL A C 1
ATOM 674 O O . VAL A 1 86 ? -11.173 -2.379 1.292 1.00 97.75 86 VAL A O 1
ATOM 677 N N . PHE A 1 87 ? -8.958 -2.549 1.003 1.00 96.88 87 PHE A N 1
ATOM 678 C CA . PHE A 1 87 ? -8.904 -1.950 -0.324 1.00 96.88 87 PHE A CA 1
ATOM 679 C C . PHE A 1 87 ? -8.451 -3.020 -1.300 1.00 96.88 87 PHE A C 1
ATOM 681 O O . PHE A 1 87 ? -7.462 -3.700 -1.037 1.00 96.88 87 PHE A O 1
ATOM 688 N N . MET A 1 88 ? -9.163 -3.185 -2.406 1.00 96.94 88 MET A N 1
ATOM 689 C CA . MET A 1 88 ? -8.849 -4.190 -3.411 1.00 96.94 88 MET A CA 1
ATOM 690 C C . MET A 1 88 ? -8.888 -3.568 -4.799 1.00 96.94 88 MET A C 1
ATOM 692 O O . MET A 1 88 ? -9.880 -2.954 -5.183 1.00 96.94 88 MET A O 1
ATOM 696 N N . LYS A 1 89 ? -7.821 -3.776 -5.563 1.00 96.0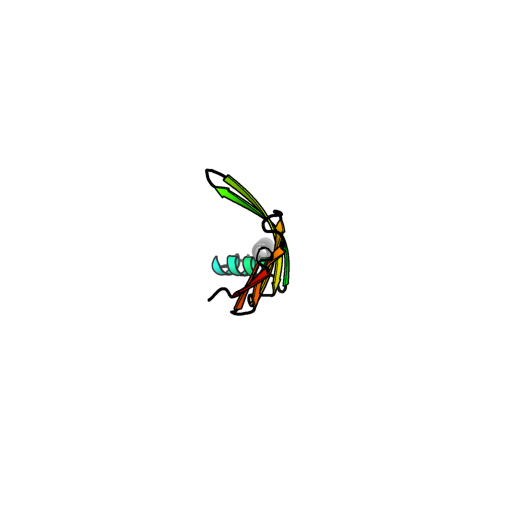6 89 LYS A N 1
ATOM 697 C CA . LYS A 1 89 ? -7.767 -3.511 -6.996 1.00 96.06 89 LYS A CA 1
ATOM 698 C C . LYS A 1 89 ? -7.778 -4.837 -7.747 1.00 96.06 89 LYS A C 1
ATOM 700 O O . LYS A 1 89 ? -7.004 -5.743 -7.429 1.00 96.06 89 LYS A O 1
ATOM 705 N N . ARG A 1 90 ? -8.627 -4.922 -8.765 1.00 95.38 90 ARG A N 1
ATOM 706 C CA . ARG A 1 90 ? -8.657 -5.995 -9.757 1.00 95.38 90 ARG A CA 1
ATOM 707 C C . ARG A 1 90 ? -8.748 -5.380 -11.147 1.00 95.38 90 ARG A C 1
ATOM 709 O O . ARG A 1 90 ? -9.812 -4.941 -11.564 1.00 95.38 90 ARG A O 1
ATOM 716 N N . VAL A 1 91 ? -7.641 -5.407 -11.876 1.00 94.62 91 VAL A N 1
ATOM 717 C CA . VAL A 1 91 ? -7.471 -4.787 -13.193 1.00 94.62 91 VAL A CA 1
ATOM 718 C C . VAL A 1 91 ? -7.857 -3.302 -13.120 1.00 94.62 91 VAL A C 1
ATOM 720 O O . VAL A 1 91 ? -7.126 -2.511 -12.524 1.00 94.62 91 VAL A O 1
ATOM 723 N N . THR A 1 92 ? -9.015 -2.924 -13.651 1.00 93.88 92 THR A N 1
ATOM 724 C CA . THR A 1 92 ? -9.560 -1.560 -13.622 1.00 93.88 92 THR A CA 1
ATOM 725 C C . THR A 1 92 ? -10.542 -1.326 -12.477 1.00 93.88 92 THR A C 1
ATOM 727 O O . THR A 1 92 ? -10.929 -0.191 -12.221 1.00 93.88 92 THR A O 1
ATOM 730 N N . GLU A 1 93 ? -10.964 -2.376 -11.775 1.00 94.56 93 GLU A N 1
ATOM 731 C CA . GLU A 1 93 ? -11.952 -2.268 -10.713 1.00 94.56 93 GLU A CA 1
ATOM 732 C C . GLU A 1 93 ? -11.290 -2.013 -9.365 1.00 94.56 93 GLU A C 1
ATOM 734 O O . GLU A 1 93 ? -10.408 -2.761 -8.935 1.00 94.56 93 GLU A O 1
ATOM 739 N N . MET A 1 94 ? -11.768 -0.991 -8.663 1.00 96.31 94 MET A N 1
ATOM 740 C CA . MET A 1 94 ? -11.353 -0.687 -7.303 1.00 96.31 94 MET A CA 1
ATOM 741 C C . MET A 1 94 ? -12.535 -0.830 -6.350 1.00 96.31 94 MET A C 1
ATOM 743 O O . MET A 1 94 ? -13.627 -0.317 -6.593 1.00 96.31 94 MET A O 1
ATOM 747 N N . TRP A 1 95 ? -12.303 -1.537 -5.253 1.00 96.75 95 TRP A N 1
ATOM 748 C CA . TRP A 1 95 ? -13.304 -1.872 -4.253 1.00 96.75 95 TRP A CA 1
ATOM 749 C C . TRP A 1 95 ? -12.785 -1.555 -2.858 1.00 96.75 95 TRP A C 1
ATOM 751 O O . TRP A 1 95 ? -11.601 -1.730 -2.560 1.00 96.75 95 TRP A O 1
ATOM 761 N N . ASN A 1 96 ? -13.691 -1.136 -1.985 1.00 97.31 96 ASN A N 1
ATOM 762 C CA . ASN A 1 96 ? -13.413 -0.906 -0.581 1.00 97.31 96 ASN A CA 1
ATOM 763 C C . ASN A 1 96 ? -14.463 -1.594 0.296 1.00 97.31 96 ASN A C 1
ATOM 765 O O . ASN A 1 96 ? -15.660 -1.352 0.160 1.00 97.31 96 ASN A O 1
ATOM 769 N N . TRP A 1 97 ? -14.012 -2.462 1.196 1.00 97.31 97 TRP A N 1
ATOM 770 C CA . TRP A 1 97 ? -14.839 -3.033 2.252 1.00 97.31 97 TRP A CA 1
ATOM 771 C C . TRP A 1 97 ? -14.722 -2.183 3.513 1.00 97.31 97 TRP A C 1
ATOM 773 O O . TRP A 1 97 ? -13.620 -1.986 4.033 1.00 97.31 97 TRP A O 1
ATOM 783 N N . MET A 1 98 ? -15.863 -1.721 4.021 1.00 96.62 98 MET A N 1
ATOM 784 C CA . MET A 1 98 ? -15.959 -0.934 5.245 1.00 96.62 98 MET A CA 1
ATOM 785 C C . MET A 1 98 ? -16.739 -1.717 6.310 1.00 96.62 98 MET A C 1
ATOM 787 O O . MET A 1 98 ? -17.974 -1.684 6.304 1.00 96.62 98 MET A O 1
ATOM 791 N N . PRO A 1 99 ? -16.061 -2.392 7.260 1.00 95.81 99 PRO A N 1
ATOM 792 C CA . PRO A 1 99 ? -16.728 -3.211 8.272 1.00 95.81 99 PRO A CA 1
ATOM 793 C C . PRO A 1 99 ? -17.622 -2.382 9.199 1.00 95.81 99 PRO A C 1
ATOM 795 O O . PRO A 1 99 ? -18.674 -2.862 9.602 1.00 95.81 99 PRO A O 1
ATOM 798 N N . ALA A 1 100 ? -17.260 -1.123 9.471 1.00 93.50 100 ALA A N 1
ATOM 799 C CA . ALA A 1 100 ? -18.026 -0.223 10.338 1.00 93.50 100 ALA A CA 1
ATOM 800 C C . ALA A 1 100 ? -19.477 0.001 9.872 1.00 93.50 100 ALA A C 1
ATOM 802 O O . ALA A 1 100 ? -20.342 0.299 10.688 1.00 93.50 100 ALA A O 1
ATOM 803 N N . ILE A 1 101 ? -19.740 -0.144 8.569 1.00 94.88 101 ILE A N 1
ATOM 804 C CA . ILE A 1 101 ? -21.078 -0.014 7.975 1.00 94.88 101 ILE A CA 1
ATOM 805 C C . ILE A 1 101 ? -21.533 -1.289 7.252 1.00 94.88 101 ILE A C 1
ATOM 807 O O . ILE A 1 101 ? -22.611 -1.299 6.665 1.00 94.88 101 ILE A O 1
ATOM 811 N N . GLY A 1 102 ? -20.715 -2.348 7.253 1.00 95.31 102 GLY A N 1
ATOM 812 C CA . GLY A 1 102 ? -20.999 -3.610 6.567 1.00 95.31 102 GLY A CA 1
ATOM 813 C C . GLY A 1 102 ? -21.195 -3.477 5.053 1.00 95.31 102 GLY A C 1
ATOM 814 O O . GLY A 1 102 ? -22.004 -4.207 4.485 1.00 95.31 102 GLY A O 1
ATOM 815 N N . ARG A 1 103 ? -20.514 -2.527 4.392 1.00 96.25 103 ARG A N 1
ATOM 816 C CA . ARG A 1 103 ? -20.707 -2.258 2.954 1.00 96.25 103 ARG A CA 1
ATOM 817 C C . ARG A 1 103 ? -19.453 -2.503 2.129 1.00 96.25 103 ARG A C 1
ATOM 819 O O . ARG A 1 103 ? -18.341 -2.173 2.540 1.00 96.25 103 ARG A O 1
ATOM 826 N N . MET A 1 104 ? -19.681 -3.011 0.920 1.00 96.31 104 MET A N 1
ATOM 827 C CA . MET A 1 104 ? -18.711 -3.036 -0.168 1.00 96.31 104 MET A CA 1
ATOM 828 C C . MET A 1 104 ? -19.001 -1.867 -1.113 1.00 96.31 104 MET A C 1
ATOM 830 O O . MET A 1 104 ? -20.097 -1.761 -1.659 1.00 96.31 104 MET A O 1
ATOM 834 N N . ILE A 1 105 ? -18.028 -0.977 -1.279 1.00 96.12 105 ILE A N 1
ATOM 835 C CA . ILE A 1 105 ? -18.131 0.243 -2.079 1.00 96.12 105 ILE A CA 1
ATOM 836 C C . ILE A 1 105 ? -17.239 0.090 -3.308 1.00 96.12 105 ILE A C 1
ATOM 838 O O . ILE A 1 105 ? -16.060 -0.236 -3.178 1.00 96.12 105 ILE A O 1
ATOM 842 N N . LYS A 1 106 ? -17.787 0.342 -4.498 1.00 95.06 106 LYS A N 1
ATOM 843 C CA . LYS A 1 106 ? -16.995 0.459 -5.727 1.00 95.06 106 LYS A CA 1
ATOM 844 C C . LYS A 1 106 ? -16.448 1.881 -5.826 1.00 95.06 106 LYS A C 1
ATOM 846 O O . LYS A 1 106 ? -17.219 2.834 -5.734 1.00 95.06 106 LYS A O 1
ATOM 851 N N . ILE A 1 107 ? -15.139 2.022 -6.001 1.00 90.94 107 ILE A N 1
ATOM 852 C CA . ILE A 1 107 ? -14.500 3.313 -6.265 1.00 90.94 107 ILE A CA 1
ATOM 853 C C . ILE A 1 107 ? -14.554 3.521 -7.787 1.00 90.94 107 ILE A C 1
ATOM 855 O O . ILE A 1 107 ? -14.016 2.680 -8.514 1.00 90.94 107 ILE A O 1
ATOM 859 N N . PRO A 1 108 ? -15.247 4.561 -8.285 1.00 83.44 108 PRO A N 1
ATOM 860 C CA . PRO A 1 108 ? -15.289 4.850 -9.714 1.00 83.44 108 PRO A CA 1
ATOM 861 C C . PRO A 1 108 ? -13.888 5.210 -10.225 1.00 83.44 108 PRO A C 1
ATOM 863 O O . PRO A 1 108 ? -13.115 5.850 -9.509 1.00 83.44 108 PRO A O 1
ATOM 866 N N . ALA A 1 109 ? -13.579 4.739 -11.435 1.00 63.25 109 ALA A N 1
ATOM 867 C CA . ALA A 1 109 ? -12.352 5.061 -12.160 1.00 63.25 109 ALA A CA 1
ATOM 868 C C . ALA A 1 109 ? -12.436 6.449 -12.805 1.00 63.25 109 ALA A C 1
ATOM 870 O O . ALA A 1 109 ? -13.567 6.849 -13.169 1.00 63.25 109 ALA A O 1
#

Sequence (109 aa):
MKNILILTLLITSCYSIPTKAQENITAAEIIQKADEKVRGKTNTSVMEMEIIRPTWKRSVTMKSWGRGMDYSMTYITAPAKDKGQVFMKRVTEMWNWMPAIGRMIKIPA

Secondary structure (DSSP, 8-state):
-HHHHHHHHHHHHHT-----------HHHHHHHHHHHHH-SEEEEEEEEEEEETTEEEEEEEEEEEETTTEEEEEEEESTTTTT-EEEEETTEEEEEEGGGTEEEEEP-